Protein AF-A0AAW6Y3J0-F1 (afdb_monomer_lite)

Secondary structure (DSSP, 8-state):
---EEEES---HHHHHHHHHTT-SEEEESS--HHHHHHHHHHHHHHHHHHHTT-SEEEETTEEEETTTTEEEETTEEEP-

Sequence (80 aa):
MPVLFLTARDDMQDKIQGLTVGGDDYVTKPFGLEEVVARIRAILRRTKTTVADEPKMRVGDITLDEDAHEVHRAGTLVDL

InterPro domains:
  IPR001789 Sig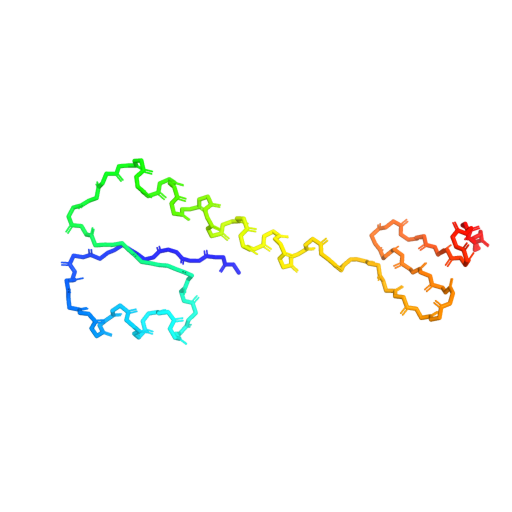nal transduction response regulator, receiver domain [PF00072] (1-41)
  IPR001789 Signal transduction response regulator, receiver domain [PS50110] (1-44)
  IPR001867 OmpR/PhoB-type DNA-binding domain [PS51755] (54-80)
  IPR011006 CheY-like superfamily [SSF52172] (1-46)
  IPR039420 Transcriptional regulatory protein WalR-like [PTHR48111] (1-73)

Foldseek 3Di:
DAAEEEEQDPDPVVQVVCVVVPHPYYDHPPDDPVVVVVVVVVSVVVVCVVVVPDQWDDDPQWTARPVVRWIDGVNHTDDD

pLDDT: mean 76.87, std 14.66, range [48.94, 93.06]

Organism: Streptococcus agalactiae (NCBI:txid1311)

Radius of gyration: 20.4 Å; chains: 1; bounding box: 33×25×57 Å

Structure (mmCIF, N/CA/C/O backbone):
data_AF-A0AAW6Y3J0-F1
#
_entry.id   AF-A0AAW6Y3J0-F1
#
loop_
_atom_site.group_PDB
_atom_site.id
_atom_site.type_symbol
_atom_site.label_atom_id
_atom_site.label_alt_id
_atom_site.label_comp_id
_atom_site.label_asym_id
_atom_site.label_entity_id
_atom_site.label_seq_id
_atom_site.pdbx_PDB_ins_code
_atom_site.Cartn_x
_atom_site.Cartn_y
_atom_site.Cartn_z
_atom_site.occupancy
_atom_site.B_iso_or_equiv
_atom_site.auth_seq_id
_atom_site.auth_comp_id
_atom_site.auth_asym_id
_atom_site.auth_atom_id
_atom_site.pdbx_PDB_model_num
ATOM 1 N N . MET A 1 1 ? -5.297 -0.007 -7.916 1.00 72.88 1 MET A N 1
ATOM 2 C CA . MET A 1 1 ? -5.106 1.185 -7.060 1.00 72.88 1 MET A CA 1
ATOM 3 C C . MET A 1 1 ? -4.967 0.710 -5.627 1.00 72.88 1 MET A C 1
ATOM 5 O O . MET A 1 1 ? -5.842 -0.044 -5.222 1.00 72.88 1 MET A O 1
ATOM 9 N N . PRO A 1 2 ? -3.905 1.089 -4.900 1.00 82.81 2 PRO A N 1
ATOM 10 C CA . PRO A 1 2 ? -3.702 0.597 -3.547 1.00 82.81 2 PRO A CA 1
ATOM 11 C C . PRO A 1 2 ? -4.627 1.248 -2.509 1.00 82.81 2 PRO A C 1
ATOM 13 O O . PRO A 1 2 ? -4.873 2.454 -2.589 1.00 82.81 2 PRO A O 1
ATOM 16 N N . VAL A 1 3 ? -5.094 0.478 -1.520 1.00 83.81 3 VAL A N 1
ATOM 17 C CA . VAL A 1 3 ? -6.017 0.945 -0.464 1.00 83.81 3 VAL A CA 1
ATOM 18 C C . VAL A 1 3 ? -5.510 0.577 0.935 1.00 83.81 3 VAL A C 1
ATOM 20 O O . VAL A 1 3 ? -5.188 -0.578 1.206 1.00 83.81 3 VAL A O 1
ATOM 23 N N . LEU A 1 4 ? -5.484 1.566 1.838 1.00 86.62 4 LEU A N 1
ATOM 24 C CA . LEU A 1 4 ? -5.154 1.417 3.261 1.00 86.62 4 LEU A CA 1
ATOM 25 C C . LEU A 1 4 ? -6.366 1.799 4.120 1.00 86.62 4 LEU A C 1
ATOM 27 O O . LEU A 1 4 ? -6.810 2.948 4.078 1.00 86.62 4 LEU A O 1
ATOM 31 N N . PHE A 1 5 ? -6.874 0.869 4.928 1.00 85.50 5 PHE A N 1
ATOM 32 C CA . PHE A 1 5 ? -8.019 1.128 5.809 1.00 85.50 5 PHE A CA 1
ATOM 33 C C . PHE A 1 5 ? -7.588 1.549 7.218 1.00 85.50 5 PHE A C 1
ATOM 35 O O . PHE A 1 5 ? -6.690 0.954 7.810 1.00 85.50 5 PHE A O 1
ATOM 42 N N . LEU A 1 6 ? -8.268 2.549 7.786 1.00 86.88 6 LEU A N 1
ATOM 43 C CA . LEU A 1 6 ? -8.044 3.029 9.153 1.00 86.88 6 LEU A CA 1
ATOM 44 C C . LEU A 1 6 ? -9.297 2.779 9.994 1.00 86.88 6 LEU A C 1
ATOM 46 O O . LEU A 1 6 ? -10.349 3.349 9.708 1.00 86.88 6 LEU A O 1
ATOM 50 N N . THR A 1 7 ? -9.197 1.969 11.045 1.00 78.38 7 THR A N 1
ATOM 51 C CA . THR A 1 7 ? -10.364 1.540 11.834 1.00 78.38 7 THR A CA 1
ATOM 52 C C . THR A 1 7 ? -10.164 1.738 13.332 1.00 78.38 7 THR A C 1
ATOM 54 O O . THR A 1 7 ? -9.044 1.720 13.819 1.00 78.38 7 THR A O 1
ATOM 57 N N . ALA A 1 8 ? -11.245 1.938 14.083 1.00 81.94 8 ALA A N 1
ATOM 58 C CA . ALA A 1 8 ? -11.229 1.851 15.548 1.00 81.94 8 ALA A CA 1
ATOM 59 C C . ALA A 1 8 ? -11.609 0.446 16.047 1.00 81.94 8 ALA A C 1
ATOM 61 O O . ALA A 1 8 ? -11.570 0.198 17.244 1.00 81.94 8 ALA A O 1
ATOM 62 N N . ARG A 1 9 ? -11.990 -0.457 15.133 1.00 67.44 9 ARG A N 1
ATOM 63 C CA . ARG A 1 9 ? -12.349 -1.835 15.454 1.00 67.44 9 ARG A CA 1
ATOM 64 C C . ARG A 1 9 ? -11.086 -2.685 15.540 1.00 67.44 9 ARG A C 1
ATOM 66 O O . ARG A 1 9 ? -10.286 -2.768 14.608 1.00 67.44 9 ARG A O 1
ATOM 73 N N . ASP A 1 10 ? -10.910 -3.256 16.709 1.00 64.25 10 ASP A N 1
ATOM 74 C CA . ASP A 1 10 ? -9.838 -4.129 17.158 1.00 64.25 10 ASP A CA 1
ATOM 75 C C . ASP A 1 10 ? -10.104 -5.607 16.836 1.00 64.25 10 ASP A C 1
ATOM 77 O O . ASP A 1 10 ? -9.176 -6.417 16.898 1.00 64.25 10 ASP A O 1
ATOM 81 N N . ASP A 1 11 ? -11.323 -5.945 16.405 1.00 60.47 11 ASP A N 1
ATOM 82 C CA . ASP A 1 11 ? -11.715 -7.324 16.137 1.00 60.47 11 ASP A CA 1
ATOM 83 C C . ASP A 1 11 ? -11.011 -7.899 14.892 1.00 60.47 11 ASP A C 1
ATOM 85 O O . ASP A 1 11 ? -11.052 -7.364 13.779 1.00 60.47 11 ASP A O 1
ATOM 89 N N . MET A 1 12 ? -10.302 -9.004 15.107 1.00 56.38 12 MET A N 1
ATOM 90 C CA . MET A 1 12 ? -9.368 -9.626 14.163 1.00 56.38 12 MET A CA 1
ATOM 91 C C . MET A 1 12 ? -10.082 -10.189 12.919 1.00 56.38 12 MET A C 1
ATOM 93 O O . MET A 1 12 ? -9.473 -10.301 11.854 1.00 56.38 12 MET A O 1
ATOM 97 N N . GLN A 1 13 ? -11.379 -10.488 13.044 1.00 54.09 13 GLN A N 1
ATOM 98 C CA . GLN A 1 13 ? -12.253 -10.974 11.968 1.00 54.09 13 GLN A CA 1
ATOM 99 C C . GLN A 1 13 ? -12.523 -9.898 10.896 1.00 54.09 13 GLN A C 1
ATOM 101 O O . GLN A 1 13 ? -12.431 -10.196 9.703 1.00 54.09 13 GLN A O 1
ATOM 106 N N . ASP A 1 14 ? -12.738 -8.637 11.299 1.00 55.19 14 ASP A N 1
ATOM 107 C CA . ASP A 1 14 ? -12.961 -7.506 10.377 1.00 55.19 14 ASP A CA 1
ATOM 108 C C . ASP A 1 14 ? -11.690 -7.181 9.566 1.00 55.19 14 ASP A C 1
ATOM 110 O O . ASP A 1 14 ? -11.765 -6.798 8.396 1.00 55.19 14 ASP A O 1
ATOM 114 N N . LYS A 1 15 ? -10.502 -7.385 10.160 1.00 53.00 15 LYS A N 1
ATOM 115 C CA . LYS A 1 15 ? -9.214 -7.219 9.465 1.00 53.00 15 LYS A CA 1
ATOM 116 C C . LYS A 1 15 ? -9.078 -8.220 8.321 1.00 53.00 15 LYS A C 1
ATOM 118 O O . LYS A 1 15 ? -8.827 -7.818 7.196 1.00 53.00 15 LYS A O 1
ATOM 123 N N . ILE A 1 16 ? -9.290 -9.511 8.575 1.00 55.25 16 ILE A N 1
ATOM 124 C CA . ILE A 1 16 ? -9.089 -10.574 7.572 1.00 55.25 16 ILE A CA 1
ATOM 125 C C . ILE A 1 16 ? -10.064 -10.429 6.392 1.00 55.25 16 ILE A C 1
ATOM 127 O O . ILE A 1 16 ? -9.664 -10.595 5.236 1.00 55.25 16 ILE A O 1
ATOM 131 N N . GLN A 1 17 ? -11.321 -10.054 6.652 1.00 53.62 17 GLN A N 1
ATOM 132 C CA . GLN A 1 17 ? -12.296 -9.825 5.583 1.00 53.62 17 GLN A CA 1
ATOM 133 C C . GLN A 1 17 ? -11.901 -8.624 4.697 1.00 53.62 17 GLN A C 1
ATOM 135 O O . GLN A 1 17 ? -12.085 -8.677 3.483 1.00 53.62 17 GLN A O 1
ATOM 140 N N . GLY A 1 18 ? -11.246 -7.603 5.264 1.00 51.44 18 GLY A N 1
ATOM 141 C CA . GLY A 1 18 ? -10.704 -6.455 4.530 1.00 51.44 18 GLY A CA 1
ATOM 142 C C . GLY A 1 18 ? -9.568 -6.775 3.544 1.00 51.44 18 GLY A C 1
ATOM 143 O O . GLY A 1 18 ? -9.542 -6.174 2.469 1.00 51.44 18 GLY A O 1
ATOM 144 N N . LEU A 1 19 ? -8.645 -7.714 3.841 1.00 52.88 19 LEU A N 1
ATOM 145 C CA . LEU A 1 19 ? -7.559 -8.045 2.879 1.00 52.88 19 LEU A CA 1
ATOM 146 C C . LEU A 1 19 ? -8.144 -8.859 1.737 1.00 52.88 19 LEU A C 1
ATOM 148 O O . LEU A 1 19 ? -7.739 -8.713 0.589 1.00 52.88 19 LEU A O 1
ATOM 152 N N . THR A 1 20 ? -9.086 -9.741 2.069 1.00 48.94 20 THR A N 1
ATOM 153 C CA . THR A 1 20 ? -9.608 -10.741 1.136 1.00 48.94 20 THR A CA 1
ATOM 154 C C . THR A 1 20 ? -10.481 -10.103 0.046 1.00 48.94 20 THR A C 1
ATOM 156 O O . THR A 1 20 ? -10.620 -10.671 -1.032 1.00 48.94 20 THR A O 1
ATOM 159 N N . VAL A 1 21 ? -11.022 -8.900 0.289 1.00 48.97 21 VAL A N 1
ATOM 160 C CA . VAL A 1 21 ? -11.862 -8.143 -0.664 1.00 48.97 21 VAL A CA 1
ATOM 161 C C . VAL A 1 21 ? -11.053 -7.126 -1.498 1.00 48.97 21 VAL A C 1
ATOM 163 O O . VAL A 1 21 ? -11.602 -6.494 -2.396 1.00 48.97 21 VAL A O 1
ATOM 166 N N . GLY A 1 22 ? -9.737 -6.996 -1.272 1.00 51.62 22 GLY A N 1
ATOM 167 C CA . GLY A 1 22 ? -8.855 -6.158 -2.103 1.00 51.62 22 GLY A CA 1
ATOM 168 C C . GLY A 1 22 ? -8.219 -4.956 -1.400 1.00 51.62 22 GLY A C 1
ATOM 169 O O . GLY A 1 22 ? -7.733 -4.052 -2.074 1.00 51.62 22 GLY A O 1
ATOM 170 N N . GLY A 1 23 ? -8.216 -4.918 -0.065 1.00 57.56 23 GLY A N 1
ATOM 171 C CA . GLY A 1 23 ? -7.373 -3.992 0.691 1.00 57.56 23 GLY A CA 1
ATOM 172 C C . GLY A 1 23 ? -5.918 -4.460 0.721 1.00 57.56 23 GLY A C 1
ATOM 173 O O . GLY A 1 23 ? -5.648 -5.639 0.944 1.00 57.56 23 GLY A O 1
ATOM 174 N N . ASP A 1 24 ? -4.968 -3.544 0.531 1.00 69.56 24 ASP A N 1
ATOM 175 C CA . ASP A 1 24 ? -3.547 -3.892 0.590 1.00 69.56 24 ASP A CA 1
ATOM 176 C C . ASP A 1 24 ? -3.030 -4.008 2.027 1.00 69.56 24 ASP A C 1
ATOM 178 O O . ASP A 1 24 ? -2.080 -4.765 2.250 1.00 69.56 24 ASP A O 1
ATOM 182 N N . ASP A 1 25 ? -3.627 -3.257 2.965 1.00 75.25 25 ASP A N 1
ATOM 183 C CA . ASP A 1 25 ? -3.282 -3.236 4.394 1.00 75.25 25 ASP A CA 1
ATOM 184 C C . ASP A 1 25 ? -4.359 -2.511 5.252 1.00 75.25 25 ASP A C 1
ATOM 186 O O . ASP A 1 25 ? -5.262 -1.840 4.733 1.00 75.25 25 ASP A O 1
ATOM 190 N N . TYR A 1 26 ? -4.247 -2.602 6.582 1.00 82.88 26 TYR A N 1
ATOM 191 C CA . TYR A 1 26 ? -5.124 -1.933 7.559 1.00 82.88 26 TYR A CA 1
ATOM 192 C C . TYR A 1 26 ? -4.414 -1.564 8.863 1.00 82.88 26 TYR A C 1
ATOM 194 O O . TYR A 1 26 ? -3.530 -2.273 9.343 1.00 82.88 26 TYR A O 1
ATOM 202 N N . VAL A 1 27 ? -4.880 -0.479 9.490 1.00 85.50 27 VAL A N 1
ATOM 203 C CA . VAL A 1 27 ? -4.338 0.071 10.743 1.00 85.50 27 VAL A CA 1
ATOM 204 C C . VAL A 1 27 ? -5.460 0.375 11.730 1.00 85.50 27 VAL A C 1
ATOM 206 O O . VAL A 1 27 ? -6.464 1.000 11.378 1.00 85.50 27 VAL A O 1
ATOM 209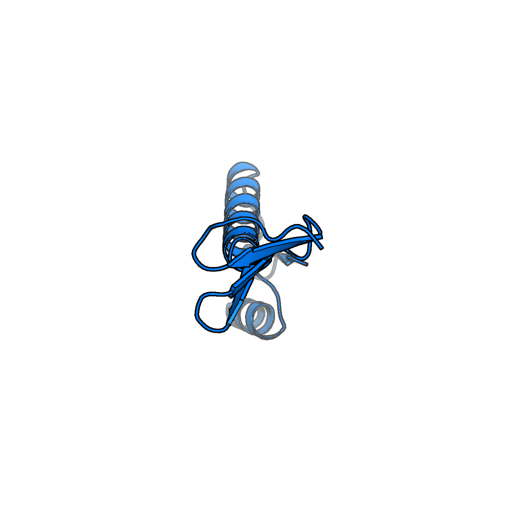 N N . THR A 1 28 ? -5.281 -0.043 12.983 1.00 86.50 28 THR A N 1
ATOM 210 C CA . THR A 1 28 ? -6.208 0.271 14.079 1.00 86.50 28 THR A CA 1
ATOM 211 C C . THR A 1 28 ? -5.802 1.579 14.772 1.00 86.50 28 THR A C 1
ATOM 213 O O . THR A 1 28 ? -4.619 1.850 14.944 1.00 86.50 28 THR A O 1
ATOM 216 N N . LYS A 1 29 ? -6.774 2.407 15.169 1.00 87.69 29 LYS A N 1
ATOM 217 C CA . LYS A 1 29 ? -6.575 3.624 15.969 1.00 87.69 29 LYS A CA 1
ATOM 218 C C . LYS A 1 29 ? -6.433 3.287 17.464 1.00 87.69 29 LYS A C 1
ATOM 220 O O . LYS A 1 29 ? -7.156 2.410 17.931 1.00 87.69 29 LYS A O 1
ATOM 225 N N . PRO A 1 30 ? -5.613 4.038 18.226 1.00 90.38 30 PRO A N 1
ATOM 226 C CA . PRO A 1 30 ? -4.787 5.165 17.783 1.00 90.38 30 PRO A CA 1
ATOM 227 C C . PRO A 1 30 ? -3.504 4.698 17.080 1.00 90.38 30 PRO A C 1
ATOM 229 O O . PRO A 1 30 ? -2.930 3.682 17.449 1.00 90.38 30 PRO A O 1
ATOM 232 N N . PHE A 1 31 ? -3.041 5.465 16.093 1.00 88.19 31 PHE A N 1
ATOM 233 C CA . PHE A 1 31 ? -1.802 5.188 15.362 1.00 88.19 31 PHE A CA 1
ATOM 234 C C . PHE A 1 31 ? -0.871 6.399 15.374 1.00 88.19 31 PHE A C 1
ATOM 236 O O . PHE A 1 31 ? -1.317 7.548 15.448 1.00 88.19 31 PHE A O 1
ATOM 243 N N . GLY A 1 32 ? 0.429 6.132 15.261 1.00 93.06 32 GLY A N 1
ATOM 244 C CA . GLY A 1 32 ? 1.434 7.160 15.011 1.00 93.06 32 GLY A CA 1
ATOM 245 C C . GLY A 1 32 ? 1.499 7.521 13.526 1.00 93.06 32 GLY A C 1
ATOM 246 O O . GLY A 1 32 ? 1.301 6.670 12.658 1.00 93.06 32 GLY A O 1
ATOM 247 N N . LEU A 1 33 ? 1.819 8.779 13.213 1.00 92.69 33 LEU A N 1
ATOM 248 C CA . LEU A 1 33 ? 1.956 9.220 11.820 1.00 92.69 33 LEU A CA 1
ATOM 249 C C . LEU A 1 33 ? 3.077 8.459 11.090 1.00 92.69 33 LEU A C 1
ATOM 251 O O . LEU A 1 33 ? 2.921 8.087 9.929 1.00 92.69 33 LEU A O 1
ATOM 255 N N . GLU A 1 34 ? 4.181 8.181 11.786 1.00 91.44 34 GLU A N 1
ATOM 256 C CA . GLU A 1 34 ? 5.320 7.432 11.244 1.00 91.44 34 GLU A CA 1
ATOM 257 C C . GLU A 1 34 ? 4.936 6.008 10.820 1.00 91.44 34 GLU A C 1
ATOM 259 O O . GLU A 1 34 ? 5.362 5.548 9.759 1.00 91.44 34 GLU A O 1
ATOM 264 N N . GLU A 1 35 ? 4.073 5.336 11.591 1.00 87.56 35 GLU A N 1
ATOM 265 C CA . GLU A 1 35 ? 3.575 3.995 11.267 1.00 87.56 35 GLU A CA 1
ATOM 266 C C . GLU A 1 35 ? 2.763 4.007 9.965 1.00 87.56 35 GLU A C 1
ATOM 268 O O . GLU A 1 35 ? 2.989 3.189 9.068 1.00 87.56 35 GLU A O 1
ATOM 273 N N . VAL A 1 36 ? 1.849 4.971 9.828 1.00 91.06 36 VAL A N 1
ATOM 274 C CA . VAL A 1 36 ? 1.011 5.109 8.630 1.00 91.06 36 VAL A CA 1
ATOM 275 C C . VAL A 1 36 ? 1.873 5.391 7.400 1.00 91.06 36 VAL A C 1
ATOM 277 O O . VAL A 1 36 ? 1.697 4.757 6.358 1.00 91.06 36 VAL A O 1
ATOM 280 N N . VAL A 1 37 ? 2.856 6.288 7.518 1.00 91.88 37 VAL A N 1
ATOM 281 C CA . VAL A 1 37 ? 3.789 6.600 6.425 1.00 91.88 37 VAL A CA 1
ATOM 282 C C . VAL A 1 37 ? 4.603 5.367 6.021 1.00 91.88 37 VAL A C 1
ATOM 284 O O . VAL A 1 37 ? 4.775 5.112 4.825 1.00 91.88 37 VAL A O 1
ATOM 287 N N . ALA A 1 38 ? 5.087 4.580 6.987 1.00 88.81 38 ALA A N 1
ATOM 288 C CA . ALA A 1 38 ? 5.838 3.358 6.713 1.00 88.81 38 ALA A CA 1
ATOM 289 C C . ALA A 1 38 ? 4.997 2.321 5.947 1.00 88.81 38 ALA A C 1
ATOM 291 O O . ALA A 1 38 ? 5.480 1.746 4.965 1.00 88.81 38 ALA A O 1
ATOM 292 N N . ARG A 1 39 ? 3.727 2.134 6.329 1.00 89.12 39 ARG A N 1
ATOM 293 C CA . ARG A 1 39 ? 2.795 1.220 5.645 1.00 89.12 39 ARG A CA 1
ATOM 294 C C . ARG A 1 39 ? 2.461 1.672 4.229 1.00 89.12 39 ARG A C 1
ATOM 296 O O . ARG A 1 39 ? 2.587 0.877 3.300 1.00 89.12 39 ARG A O 1
ATOM 303 N N . ILE A 1 40 ? 2.160 2.958 4.023 1.00 89.38 40 ILE A N 1
ATOM 304 C CA . ILE A 1 40 ? 1.936 3.520 2.677 1.00 89.38 40 ILE A CA 1
ATOM 305 C C . ILE A 1 40 ? 3.145 3.245 1.771 1.00 89.38 40 ILE A C 1
ATOM 307 O O . ILE A 1 40 ? 2.989 2.765 0.647 1.00 89.38 40 ILE A O 1
ATOM 311 N N . ARG A 1 41 ? 4.370 3.486 2.264 1.00 87.81 41 ARG A N 1
ATOM 312 C CA . ARG A 1 41 ? 5.601 3.205 1.503 1.00 87.81 41 ARG A CA 1
ATOM 313 C C . ARG A 1 41 ? 5.742 1.723 1.150 1.00 87.81 41 ARG A C 1
ATOM 315 O O . ARG A 1 41 ? 6.166 1.409 0.038 1.00 87.81 41 ARG A O 1
ATOM 322 N N . ALA A 1 42 ? 5.395 0.819 2.065 1.00 85.12 42 ALA A N 1
ATOM 323 C CA . ALA A 1 42 ? 5.444 -0.620 1.818 1.00 85.12 42 ALA A CA 1
ATOM 324 C C . ALA A 1 42 ? 4.456 -1.054 0.719 1.00 85.12 42 ALA A C 1
ATOM 326 O O . ALA A 1 42 ? 4.851 -1.777 -0.198 1.00 85.12 42 ALA A O 1
ATOM 327 N N . ILE A 1 43 ? 3.216 -0.555 0.760 1.00 85.38 43 ILE A N 1
ATOM 328 C CA . ILE A 1 43 ? 2.175 -0.850 -0.238 1.00 85.38 43 ILE A CA 1
ATOM 329 C C . ILE A 1 43 ? 2.587 -0.351 -1.631 1.00 85.38 43 ILE A C 1
ATOM 331 O O . ILE A 1 43 ? 2.516 -1.086 -2.621 1.00 85.38 43 ILE A O 1
ATOM 335 N N . LEU A 1 44 ? 3.088 0.885 -1.716 1.00 84.06 44 LEU A N 1
ATOM 336 C CA . LEU A 1 44 ? 3.545 1.464 -2.982 1.00 84.06 44 LEU A CA 1
ATOM 337 C C . LEU A 1 44 ? 4.748 0.710 -3.560 1.00 84.06 44 LEU A C 1
ATOM 339 O O . LEU A 1 44 ? 4.810 0.511 -4.772 1.00 84.06 44 LEU A O 1
ATOM 343 N N . ARG A 1 45 ? 5.685 0.251 -2.717 1.00 79.81 45 ARG A N 1
ATOM 344 C CA . ARG A 1 45 ? 6.817 -0.574 -3.165 1.00 79.81 45 ARG A CA 1
ATOM 345 C C . ARG A 1 45 ? 6.338 -1.889 -3.781 1.00 79.81 45 ARG A C 1
ATOM 347 O O . ARG A 1 45 ? 6.806 -2.228 -4.860 1.00 79.81 45 ARG A O 1
ATOM 354 N N . ARG A 1 46 ? 5.386 -2.582 -3.142 1.00 73.19 46 ARG A N 1
ATOM 355 C CA . ARG A 1 46 ? 4.798 -3.826 -3.675 1.00 73.19 46 ARG A CA 1
ATOM 356 C C . ARG A 1 46 ? 4.137 -3.596 -5.033 1.00 73.19 46 ARG A C 1
ATOM 358 O O . ARG A 1 46 ? 4.378 -4.358 -5.957 1.00 73.19 46 ARG A O 1
ATOM 365 N N . THR A 1 47 ? 3.377 -2.510 -5.160 1.00 70.81 47 THR A N 1
ATOM 366 C CA . THR A 1 47 ? 2.714 -2.150 -6.422 1.00 70.81 47 THR A CA 1
ATOM 367 C C . THR A 1 47 ? 3.735 -1.854 -7.523 1.00 70.81 47 THR A C 1
ATOM 369 O O . THR A 1 47 ? 3.570 -2.304 -8.650 1.00 70.81 47 THR A O 1
ATOM 372 N N . LYS A 1 48 ? 4.828 -1.146 -7.205 1.00 64.62 48 LYS A N 1
ATOM 373 C CA . LYS A 1 48 ? 5.898 -0.876 -8.173 1.00 64.62 48 LYS A CA 1
ATOM 374 C C . LYS A 1 48 ? 6.621 -2.140 -8.621 1.00 64.62 48 LYS A C 1
ATOM 376 O O . LYS A 1 48 ? 6.929 -2.227 -9.795 1.00 64.62 48 LYS A O 1
ATOM 381 N N . THR A 1 49 ? 6.862 -3.113 -7.744 1.00 59.22 49 THR A N 1
ATOM 382 C CA . THR A 1 49 ? 7.463 -4.393 -8.155 1.00 59.22 49 THR A CA 1
ATOM 383 C C . THR A 1 49 ? 6.567 -5.158 -9.131 1.00 59.22 49 THR A C 1
ATOM 385 O O . THR A 1 49 ? 7.083 -5.785 -10.040 1.00 59.22 49 THR A O 1
ATOM 388 N N . THR A 1 50 ? 5.241 -5.058 -9.006 1.00 55.00 50 THR A N 1
ATOM 389 C CA . THR A 1 50 ? 4.305 -5.676 -9.963 1.00 55.00 50 THR A CA 1
ATOM 390 C C . THR A 1 50 ? 4.243 -4.940 -11.307 1.00 55.00 50 THR A C 1
ATOM 392 O O . THR A 1 50 ? 3.979 -5.567 -12.321 1.00 55.00 50 THR A O 1
ATOM 395 N N . VAL A 1 51 ? 4.490 -3.625 -11.334 1.00 53.75 51 VAL A N 1
ATOM 396 C CA . VAL A 1 51 ? 4.485 -2.816 -12.573 1.00 53.75 51 VAL A CA 1
ATOM 397 C C . VAL A 1 51 ? 5.868 -2.772 -13.243 1.00 53.75 51 VAL A C 1
ATOM 399 O O . VAL A 1 51 ? 5.971 -2.506 -14.433 1.00 53.75 51 VAL A O 1
ATOM 402 N N . ALA A 1 52 ? 6.944 -3.035 -12.501 1.00 50.84 52 ALA A N 1
ATOM 403 C CA . ALA A 1 52 ? 8.316 -2.886 -12.984 1.00 50.84 52 ALA A CA 1
ATOM 404 C C . ALA A 1 52 ? 8.838 -4.052 -13.843 1.00 50.84 52 ALA A C 1
ATOM 406 O O . ALA A 1 52 ? 10.010 -4.003 -14.206 1.00 50.84 52 ALA A O 1
ATOM 407 N N . ASP A 1 53 ? 8.019 -5.053 -14.185 1.00 53.72 53 ASP A N 1
ATOM 408 C CA . ASP A 1 53 ? 8.483 -6.215 -14.963 1.00 53.72 53 ASP A CA 1
ATOM 409 C C . ASP A 1 53 ? 7.825 -6.419 -16.339 1.00 53.72 53 ASP A C 1
ATOM 411 O O . ASP A 1 53 ? 8.220 -7.346 -17.040 1.00 53.72 53 ASP A O 1
ATOM 415 N N . GLU A 1 54 ? 6.912 -5.559 -16.811 1.00 61.00 54 GLU A N 1
ATOM 416 C CA . GLU A 1 54 ? 6.325 -5.744 -18.155 1.00 61.00 54 GLU A CA 1
ATOM 417 C C . GLU A 1 54 ? 5.993 -4.429 -18.892 1.00 61.00 54 GLU A C 1
ATOM 419 O O . GLU A 1 54 ? 4.855 -3.971 -18.856 1.00 61.00 54 GLU A O 1
ATOM 424 N N . PRO A 1 55 ?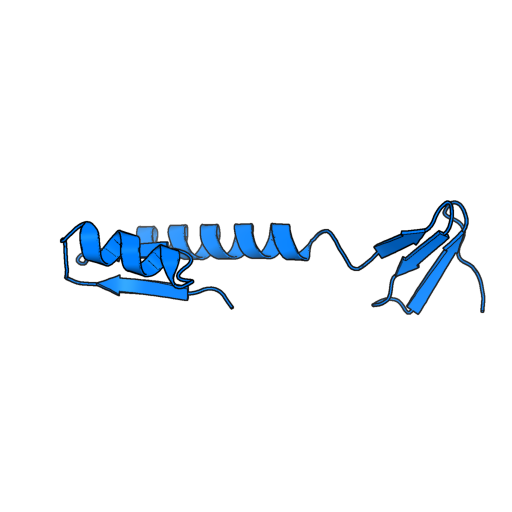 6.948 -3.861 -19.654 1.00 56.97 55 PRO A N 1
ATOM 425 C CA . PRO A 1 55 ? 6.601 -3.269 -20.952 1.00 56.97 55 PRO A CA 1
ATOM 426 C C . PRO A 1 55 ? 7.323 -3.973 -22.110 1.00 56.97 55 PRO A C 1
ATOM 428 O O . PRO A 1 55 ? 7.168 -3.599 -23.269 1.00 56.97 55 PRO A O 1
ATOM 431 N N . LYS A 1 56 ? 8.137 -4.994 -21.800 1.00 69.88 56 LYS A N 1
ATOM 432 C CA . LYS A 1 56 ? 8.972 -5.700 -22.771 1.00 69.88 56 LYS A CA 1
ATOM 433 C C . LYS A 1 56 ? 8.395 -7.065 -23.105 1.00 69.88 56 LYS A C 1
ATOM 435 O O . LYS A 1 56 ? 8.739 -8.065 -22.476 1.00 69.88 56 LYS A O 1
ATOM 440 N N . MET A 1 57 ? 7.532 -7.116 -24.114 1.00 79.94 57 MET A N 1
ATOM 441 C CA . MET A 1 57 ? 7.038 -8.382 -24.650 1.00 79.94 57 MET A CA 1
ATOM 442 C C . MET A 1 57 ? 8.185 -9.099 -25.368 1.00 79.94 57 MET A C 1
ATOM 444 O O . MET A 1 57 ? 8.801 -8.544 -26.277 1.00 79.94 57 MET A O 1
ATOM 448 N N . ARG A 1 58 ? 8.484 -10.341 -24.973 1.00 86.31 58 ARG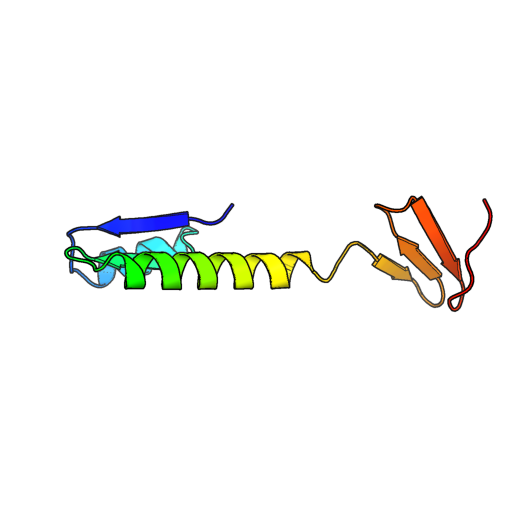 A N 1
ATOM 449 C CA . ARG A 1 58 ? 9.548 -11.143 -25.589 1.00 86.31 58 ARG A CA 1
ATOM 450 C C . ARG A 1 58 ? 8.989 -12.382 -26.271 1.00 86.31 58 ARG A C 1
ATOM 452 O O . ARG A 1 58 ? 8.344 -13.210 -25.635 1.00 86.31 58 ARG A O 1
ATOM 459 N N . VAL A 1 59 ? 9.322 -12.555 -27.546 1.00 86.50 59 VAL A N 1
ATOM 460 C CA . VAL A 1 59 ? 9.014 -13.756 -28.329 1.00 86.50 59 VAL A CA 1
ATOM 461 C C . VAL A 1 59 ? 10.298 -14.222 -29.009 1.00 86.50 59 VAL A C 1
ATOM 463 O O . VAL A 1 59 ? 10.775 -13.611 -29.960 1.00 86.50 59 VAL A O 1
ATOM 466 N N . GLY A 1 60 ? 10.894 -15.304 -28.502 1.00 88.69 60 GLY A N 1
ATOM 467 C CA . GLY A 1 60 ? 12.175 -15.802 -29.010 1.00 88.69 60 GLY A CA 1
ATOM 468 C C . GLY A 1 60 ? 13.319 -14.795 -28.823 1.00 88.69 60 GLY A C 1
ATOM 469 O O . GLY A 1 60 ? 13.660 -14.421 -27.693 1.00 88.69 60 GLY A O 1
ATOM 470 N N . ASP A 1 61 ? 13.940 -14.390 -29.933 1.00 90.31 61 ASP A N 1
ATOM 471 C CA . ASP A 1 61 ? 14.986 -13.363 -29.999 1.00 90.31 61 ASP A CA 1
ATOM 472 C C . ASP A 1 61 ? 14.430 -11.939 -30.168 1.00 90.31 61 ASP A C 1
ATOM 474 O O . ASP A 1 61 ? 15.218 -10.996 -30.185 1.00 90.31 61 ASP A O 1
ATOM 478 N N . ILE A 1 62 ? 13.110 -11.768 -30.267 1.00 91.38 62 ILE A N 1
ATOM 479 C CA . ILE A 1 62 ? 12.459 -10.465 -30.422 1.00 91.38 62 ILE A CA 1
ATOM 480 C C . ILE A 1 62 ? 12.022 -9.931 -29.058 1.00 91.38 62 ILE A C 1
ATOM 482 O O . ILE A 1 62 ? 11.392 -10.650 -28.281 1.00 91.38 62 ILE A O 1
ATOM 486 N N . THR A 1 63 ? 12.313 -8.658 -28.806 1.00 91.69 63 THR A N 1
ATOM 487 C CA . THR A 1 63 ? 11.822 -7.880 -27.667 1.00 91.69 63 THR A CA 1
ATOM 488 C C . THR A 1 63 ? 11.114 -6.636 -28.197 1.00 91.69 63 THR A C 1
ATOM 490 O O . THR A 1 63 ? 11.716 -5.874 -28.946 1.00 91.69 63 THR A O 1
ATOM 493 N N . LEU A 1 64 ? 9.863 -6.422 -27.806 1.00 87.62 64 LEU A N 1
ATOM 494 C CA . LEU A 1 64 ? 9.069 -5.235 -28.122 1.00 87.62 64 LEU A CA 1
ATOM 495 C C . LEU A 1 64 ? 8.947 -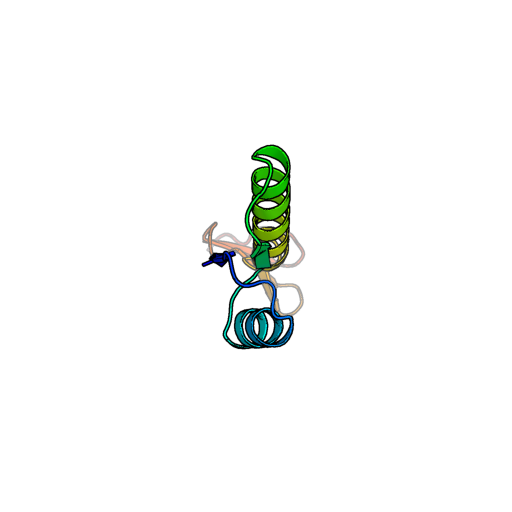4.378 -26.867 1.00 87.62 64 LEU A C 1
ATOM 497 O O . LEU A 1 64 ? 8.489 -4.887 -25.850 1.00 87.62 64 LEU A O 1
ATOM 501 N N . ASP A 1 65 ? 9.334 -3.112 -26.956 1.00 86.56 65 ASP A N 1
ATOM 502 C CA . ASP A 1 65 ? 9.054 -2.085 -25.955 1.00 86.56 65 ASP A CA 1
ATOM 503 C C . ASP A 1 65 ? 7.869 -1.243 -26.456 1.00 86.56 65 ASP A C 1
ATOM 505 O O . ASP A 1 65 ? 8.016 -0.432 -27.376 1.00 86.56 65 ASP A O 1
ATOM 509 N N . GLU A 1 66 ? 6.673 -1.499 -25.916 1.00 79.44 66 GLU A N 1
ATOM 510 C CA . GLU A 1 66 ? 5.440 -0.829 -26.365 1.00 79.44 66 GLU A CA 1
ATOM 511 C C . GLU A 1 66 ? 5.435 0.670 -26.034 1.00 79.44 66 GLU A C 1
ATOM 513 O O . GLU A 1 66 ? 4.906 1.464 -26.810 1.00 79.44 66 GLU A O 1
ATOM 518 N N . ASP A 1 67 ? 6.069 1.070 -24.929 1.00 79.12 67 ASP A N 1
ATOM 519 C CA . ASP A 1 67 ? 6.138 2.470 -24.506 1.00 79.12 67 ASP A CA 1
ATOM 520 C C . ASP A 1 67 ? 7.079 3.279 -25.412 1.00 79.12 67 ASP A C 1
ATOM 522 O O . ASP A 1 67 ? 6.778 4.418 -25.787 1.00 79.12 67 ASP A O 1
ATOM 526 N N . ALA A 1 68 ? 8.222 2.690 -25.780 1.00 84.31 68 ALA A N 1
ATOM 527 C CA . ALA A 1 68 ? 9.199 3.314 -26.669 1.00 84.31 68 ALA A CA 1
ATOM 528 C C . ALA A 1 68 ? 8.823 3.208 -28.158 1.00 84.31 68 ALA A C 1
ATOM 530 O O . ALA A 1 68 ? 9.407 3.910 -28.982 1.00 84.31 68 ALA A O 1
ATOM 531 N N . HIS A 1 69 ? 7.847 2.360 -28.507 1.00 85.00 69 HIS A N 1
ATOM 532 C CA . HIS A 1 69 ? 7.586 1.923 -29.883 1.00 85.00 69 HIS A CA 1
ATOM 533 C C . HIS A 1 69 ? 8.840 1.348 -30.567 1.00 85.00 69 HIS A C 1
ATOM 535 O O . HIS A 1 69 ? 9.051 1.527 -31.766 1.00 85.00 69 HIS A O 1
ATOM 541 N N . GLU A 1 70 ? 9.679 0.648 -29.803 1.00 89.88 70 GLU A N 1
ATOM 542 C CA . GLU A 1 70 ? 10.937 0.078 -30.281 1.00 89.88 70 GLU A CA 1
ATOM 543 C C . GLU A 1 70 ? 10.837 -1.445 -30.371 1.00 89.88 70 GLU A C 1
ATOM 545 O O . GLU A 1 70 ? 10.340 -2.123 -29.469 1.00 89.88 70 GLU A O 1
ATOM 550 N N . VAL A 1 71 ? 11.370 -2.008 -31.455 1.00 92.12 71 VAL A N 1
ATOM 551 C CA . VAL A 1 71 ? 11.509 -3.458 -31.622 1.00 92.12 71 VAL A CA 1
ATOM 552 C C . VAL A 1 71 ? 12.987 -3.798 -31.654 1.00 92.12 71 VAL A C 1
ATOM 554 O O . VAL A 1 71 ? 13.737 -3.245 -32.446 1.00 92.12 71 VAL A O 1
ATOM 557 N N . HIS A 1 72 ? 13.423 -4.733 -30.820 1.00 92.94 72 HIS A N 1
ATOM 558 C CA . HIS A 1 72 ? 14.778 -5.269 -30.837 1.00 92.94 72 HIS A CA 1
ATOM 559 C C . HIS A 1 72 ? 14.756 -6.727 -31.286 1.00 92.94 72 HIS A C 1
ATOM 561 O O . HIS A 1 72 ? 13.939 -7.514 -30.814 1.00 92.94 72 HIS A O 1
ATOM 567 N N . ARG A 1 73 ? 15.716 -7.125 -32.122 1.00 92.38 73 ARG A N 1
ATOM 568 C CA . ARG A 1 73 ? 15.994 -8.526 -32.450 1.00 92.38 73 ARG A CA 1
ATOM 569 C C . ARG A 1 73 ? 17.409 -8.884 -32.024 1.00 92.38 73 ARG A C 1
ATOM 571 O O . ARG A 1 73 ? 18.363 -8.218 -32.408 1.00 92.38 73 ARG A O 1
ATOM 578 N N . ALA A 1 74 ? 17.547 -9.923 -31.208 1.00 90.75 74 ALA A N 1
ATOM 579 C CA . ALA A 1 74 ? 18.807 -10.335 -30.587 1.00 90.75 74 ALA A CA 1
ATOM 580 C C . ALA A 1 74 ? 19.537 -9.177 -29.866 1.00 90.75 74 ALA A C 1
ATOM 582 O O . ALA A 1 74 ? 20.762 -9.156 -29.779 1.00 90.75 74 ALA A O 1
ATOM 583 N N . GLY A 1 75 ? 18.774 -8.207 -29.345 1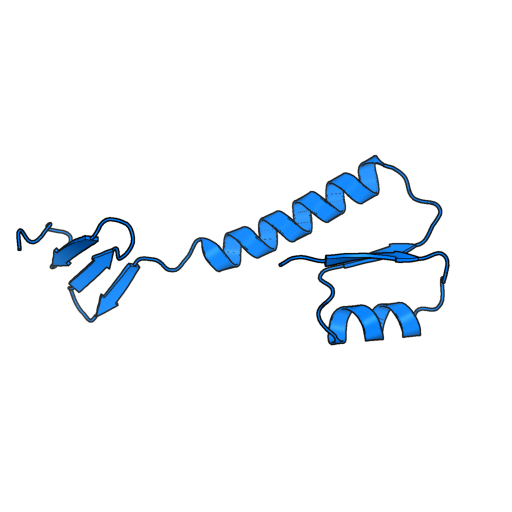.00 88.00 75 GLY A N 1
ATOM 584 C CA . GLY A 1 75 ? 19.286 -7.003 -28.685 1.00 88.00 75 GLY A CA 1
ATOM 585 C C . GLY A 1 75 ? 19.566 -5.814 -29.613 1.00 88.00 75 GLY A C 1
ATOM 586 O O . GLY A 1 75 ? 19.779 -4.714 -29.109 1.00 88.00 75 GLY A O 1
ATOM 587 N N . THR A 1 76 ? 19.512 -5.985 -30.934 1.00 92.12 76 THR A N 1
ATOM 588 C CA . THR A 1 76 ? 19.705 -4.911 -31.921 1.00 92.12 76 THR A CA 1
ATOM 589 C C . THR A 1 76 ? 18.375 -4.251 -32.278 1.00 92.12 76 THR A C 1
ATOM 591 O O . THR A 1 76 ? 17.432 -4.959 -32.622 1.00 92.12 76 THR A O 1
ATOM 594 N N . LEU A 1 77 ? 18.306 -2.917 -32.218 1.00 92.81 77 LEU A N 1
ATOM 595 C CA . LEU A 1 77 ? 17.136 -2.143 -32.646 1.00 92.81 77 LEU A CA 1
ATOM 596 C C . LEU A 1 77 ? 16.827 -2.412 -34.130 1.00 92.81 77 LEU A C 1
ATOM 598 O O . LEU A 1 77 ? 17.725 -2.391 -34.974 1.00 92.81 77 LEU A O 1
ATOM 602 N N . VAL A 1 78 ? 15.562 -2.686 -34.423 1.00 91.19 78 VAL A N 1
ATOM 603 C CA . VAL A 1 78 ? 15.010 -2.861 -35.765 1.00 91.19 78 VAL A CA 1
ATOM 604 C C . VAL A 1 78 ? 14.412 -1.526 -36.187 1.00 91.19 78 VAL A C 1
ATOM 606 O O . VAL A 1 78 ? 13.491 -1.035 -35.542 1.00 91.19 78 VAL A O 1
ATOM 609 N N . ASP A 1 79 ? 14.944 -0.952 -37.260 1.00 82.00 79 ASP A N 1
ATOM 610 C CA . ASP A 1 79 ? 14.361 0.222 -37.911 1.00 82.00 79 ASP A CA 1
ATOM 611 C C . ASP A 1 79 ? 13.166 -0.247 -38.763 1.00 82.00 79 ASP A C 1
ATOM 613 O O . ASP A 1 79 ? 13.323 -1.172 -39.570 1.00 82.00 79 ASP A O 1
ATOM 617 N N . LEU A 1 80 ? 11.976 0.306 -38.508 1.00 66.19 80 LEU A N 1
ATOM 618 C CA . LEU A 1 80 ? 10.696 -0.090 -39.119 1.00 66.19 80 LEU A CA 1
ATOM 619 C C . LEU A 1 80 ? 10.281 0.857 -40.248 1.00 66.19 80 LEU A C 1
ATOM 621 O O . LEU A 1 80 ? 10.346 2.089 -40.046 1.00 66.19 80 LEU A O 1
#